Protein AF-A0A258SNL7-F1 (afdb_monomer_lite)

Secondary structure (DSSP, 8-state):
--HHHHHHHHHHHHHHTT-STTPPPPP--HHHHHHHHIIIIIS---TT--PPPPB--HHHHHHHHGGGHHHHHHHHHHHHHHHHHHTTSS--EEEE-TT-BEEEEE--GGGHHHHHHTT-STTBB--HHHH-S-HHHHHHHHTS-----GGGS--

Foldseek 3Di:
DPLVVLVVLLLQLCQLLVNNPPDHHDDDDVLLSVLSVCQCPVLVHRSSDDDAWDFDDPVVLCVVCVVCVVVVVVVVVVQVVVCVVCPPVQDKDFDADLQQATNDIGGDPVCVVVCVRNQVDHRTGDACSRQNDDQRNSCSVVVHGDDQDDSSGSD

Structure (mmCIF, N/CA/C/O backbone):
data_AF-A0A258SNL7-F1
#
_entry.id   AF-A0A258SNL7-F1
#
loop_
_atom_site.group_PDB
_atom_site.id
_atom_site.type_symbol
_atom_site.label_atom_id
_atom_site.label_alt_id
_atom_site.label_comp_id
_atom_site.label_asym_id
_atom_site.label_entity_id
_atom_site.label_seq_id
_atom_site.pdbx_PDB_ins_code
_atom_site.Cartn_x
_atom_site.Cartn_y
_atom_site.Cartn_z
_atom_site.occupancy
_atom_site.B_iso_or_equiv
_atom_site.auth_seq_id
_atom_site.auth_comp_id
_atom_site.auth_asym_id
_atom_site.auth_atom_id
_atom_site.pdbx_PDB_model_num
ATOM 1 N N . MET A 1 1 ? 16.286 3.736 0.410 1.00 63.47 1 MET A N 1
ATOM 2 C CA . MET A 1 1 ? 17.070 2.976 -0.583 1.00 63.47 1 MET A CA 1
ATOM 3 C C . MET A 1 1 ? 18.221 3.848 -1.052 1.00 63.47 1 MET A C 1
ATOM 5 O O . MET A 1 1 ? 18.057 5.065 -1.109 1.00 63.47 1 MET A O 1
ATOM 9 N N . GLU A 1 2 ? 19.385 3.272 -1.335 1.00 81.94 2 GLU A N 1
ATOM 10 C CA . GLU A 1 2 ? 20.485 4.029 -1.935 1.00 81.94 2 GLU A CA 1
ATOM 11 C C . GLU A 1 2 ? 20.140 4.389 -3.389 1.00 81.94 2 GLU A C 1
ATOM 13 O O . GLU A 1 2 ? 19.440 3.651 -4.082 1.00 81.94 2 GLU A O 1
ATOM 18 N N . ARG A 1 3 ? 20.639 5.523 -3.896 1.00 85.38 3 ARG A N 1
ATOM 19 C CA . ARG A 1 3 ? 20.302 5.999 -5.253 1.00 85.38 3 ARG A CA 1
ATOM 20 C C . ARG A 1 3 ? 20.597 4.960 -6.343 1.00 85.38 3 ARG A C 1
ATOM 22 O O . ARG A 1 3 ? 19.882 4.898 -7.337 1.00 85.38 3 ARG A O 1
ATOM 29 N N . GLN A 1 4 ? 21.643 4.158 -6.165 1.00 88.69 4 GLN A N 1
ATOM 30 C CA . GLN A 1 4 ? 22.011 3.108 -7.113 1.00 88.69 4 GLN A CA 1
ATOM 31 C C . GLN A 1 4 ? 20.968 1.982 -7.166 1.00 88.69 4 GLN A C 1
ATOM 33 O O . GLN A 1 4 ? 20.657 1.503 -8.255 1.00 88.69 4 GLN A O 1
ATOM 38 N N . GLU A 1 5 ? 20.400 1.608 -6.018 1.00 88.88 5 GLU A N 1
ATOM 39 C CA . GLU A 1 5 ? 19.357 0.582 -5.909 1.00 88.88 5 GLU A CA 1
ATOM 40 C C . GLU A 1 5 ? 18.071 1.040 -6.605 1.00 88.88 5 GLU A C 1
ATOM 42 O O . GLU A 1 5 ? 17.482 0.278 -7.364 1.00 88.88 5 GLU A O 1
ATOM 47 N N . ILE A 1 6 ? 17.690 2.316 -6.444 1.00 90.31 6 ILE A N 1
ATOM 48 C CA . ILE A 1 6 ? 16.536 2.918 -7.143 1.00 90.31 6 ILE A CA 1
ATOM 49 C C . ILE A 1 6 ? 16.719 2.828 -8.662 1.00 90.31 6 ILE A C 1
ATOM 51 O O . ILE A 1 6 ? 15.812 2.432 -9.388 1.00 90.31 6 ILE A O 1
ATOM 55 N N . LEU A 1 7 ? 17.912 3.159 -9.162 1.00 93.19 7 LEU A N 1
ATOM 56 C CA . LEU A 1 7 ? 18.204 3.108 -10.597 1.00 93.19 7 LEU A CA 1
ATOM 57 C C . LEU A 1 7 ? 18.267 1.677 -11.145 1.00 93.19 7 LEU A C 1
ATOM 59 O O . LEU A 1 7 ? 18.020 1.449 -12.330 1.00 93.19 7 LEU A O 1
ATOM 63 N N . GLU A 1 8 ? 18.649 0.702 -10.326 1.00 93.00 8 GLU A N 1
ATOM 64 C CA . GLU A 1 8 ? 18.595 -0.709 -10.699 1.00 93.00 8 GLU A CA 1
ATOM 65 C C . GLU A 1 8 ? 17.163 -1.230 -10.740 1.00 93.00 8 GLU A C 1
ATOM 67 O O . GLU A 1 8 ? 16.767 -1.827 -11.741 1.00 93.00 8 GLU A O 1
ATOM 72 N N . HIS A 1 9 ? 16.372 -0.910 -9.722 1.00 94.25 9 HIS A N 1
ATOM 73 C CA . HIS A 1 9 ? 14.949 -1.218 -9.672 1.00 94.25 9 HIS A CA 1
ATOM 74 C C . HIS A 1 9 ? 14.194 -0.622 -10.866 1.00 94.25 9 HIS A C 1
ATOM 76 O O . HIS A 1 9 ? 13.531 -1.337 -11.614 1.00 94.25 9 HIS A O 1
ATOM 82 N N . ALA A 1 10 ? 14.405 0.664 -11.154 1.00 94.69 10 ALA A N 1
ATOM 83 C CA . ALA A 1 10 ? 13.806 1.332 -12.305 1.00 94.69 10 ALA A CA 1
ATOM 84 C C . ALA A 1 10 ? 14.161 0.659 -13.641 1.00 94.69 10 ALA A C 1
ATOM 86 O O . ALA A 1 10 ? 13.329 0.591 -14.546 1.00 94.69 10 ALA A O 1
ATOM 87 N N . ARG A 1 11 ? 15.381 0.120 -13.787 1.00 93.69 11 ARG A N 1
ATOM 88 C CA . ARG A 1 11 ? 15.760 -0.662 -14.976 1.00 93.69 11 ARG A CA 1
ATOM 89 C C . ARG A 1 11 ? 14.951 -1.955 -15.086 1.00 93.69 11 ARG A C 1
ATOM 91 O O . ARG A 1 11 ? 14.496 -2.267 -16.184 1.00 93.69 11 ARG A O 1
ATOM 98 N N . GLN A 1 12 ? 14.742 -2.666 -13.977 1.00 93.44 12 GLN A N 1
ATOM 99 C CA . GLN A 1 12 ? 13.931 -3.889 -13.943 1.00 93.44 12 GLN A CA 1
ATOM 100 C C . GLN A 1 12 ? 12.468 -3.599 -14.289 1.00 93.44 12 GLN A C 1
ATOM 102 O O . GLN A 1 12 ? 11.907 -4.254 -15.168 1.00 93.44 12 GLN A O 1
ATOM 107 N N . VAL A 1 13 ? 11.882 -2.571 -13.667 1.00 95.38 13 VAL A N 1
ATOM 108 C CA . VAL A 1 13 ? 10.520 -2.112 -13.966 1.00 95.38 13 VAL A CA 1
ATOM 109 C C . VAL A 1 13 ? 10.384 -1.799 -15.453 1.00 95.38 13 VAL A C 1
ATOM 111 O O . VAL A 1 13 ? 9.528 -2.374 -16.124 1.00 95.38 13 VAL A O 1
ATOM 114 N N . ASN A 1 14 ? 11.277 -0.964 -15.994 1.00 95.31 14 ASN A N 1
ATOM 115 C CA . ASN A 1 14 ? 11.256 -0.574 -17.402 1.00 95.31 14 ASN A CA 1
ATOM 116 C C . ASN A 1 14 ? 11.383 -1.774 -18.349 1.00 95.31 14 ASN A C 1
ATOM 118 O O . ASN A 1 14 ? 10.698 -1.805 -19.371 1.00 95.31 14 ASN A O 1
ATOM 122 N N . ALA A 1 15 ? 12.206 -2.776 -18.026 1.00 93.75 15 ALA A N 1
ATOM 123 C CA . ALA A 1 15 ? 12.296 -4.000 -18.822 1.00 93.75 15 ALA A CA 1
ATOM 124 C C . ALA A 1 15 ? 10.950 -4.748 -18.867 1.00 93.75 15 ALA A C 1
ATOM 126 O O . ALA A 1 15 ? 10.485 -5.109 -19.947 1.00 93.75 15 ALA A O 1
ATOM 127 N N . VAL A 1 16 ? 10.279 -4.906 -17.722 1.00 93.94 16 VAL A N 1
ATOM 128 C CA . VAL A 1 16 ? 8.977 -5.592 -17.622 1.00 93.94 16 VAL A CA 1
ATOM 129 C C . VAL A 1 16 ? 7.856 -4.843 -18.344 1.00 93.94 16 VAL A C 1
ATOM 131 O O . VAL A 1 16 ? 7.017 -5.473 -18.986 1.00 93.94 16 VAL A O 1
ATOM 134 N N . VAL A 1 17 ? 7.830 -3.510 -18.272 1.00 95.00 17 VAL A N 1
ATOM 135 C CA . VAL A 1 17 ? 6.773 -2.702 -18.911 1.00 95.00 17 VAL A CA 1
ATOM 136 C C . VAL A 1 17 ? 7.073 -2.342 -20.372 1.00 95.00 17 VAL A C 1
ATOM 138 O O . VAL A 1 17 ? 6.323 -1.585 -20.984 1.00 95.00 17 VAL A O 1
ATOM 141 N N . GLY A 1 18 ? 8.161 -2.866 -20.948 1.00 90.19 18 GLY A N 1
ATOM 142 C CA . GLY A 1 18 ? 8.528 -2.639 -22.350 1.00 90.19 18 GLY A CA 1
ATOM 143 C C . GLY A 1 18 ? 9.138 -1.262 -22.646 1.00 90.19 18 GLY A C 1
ATOM 144 O O . GLY A 1 18 ? 9.212 -0.863 -23.806 1.00 90.19 18 GLY A O 1
ATOM 145 N N . LEU A 1 19 ? 9.599 -0.543 -21.620 1.00 87.38 19 LEU A N 1
ATOM 146 C CA . LEU A 1 19 ? 10.310 0.740 -21.728 1.00 87.38 19 LEU A CA 1
ATOM 147 C C . LEU A 1 19 ? 11.844 0.586 -21.643 1.00 87.38 19 LEU A C 1
ATOM 149 O O . LEU A 1 19 ? 12.583 1.540 -21.869 1.00 87.38 19 LEU A O 1
ATOM 153 N N . GLY A 1 20 ? 12.343 -0.617 -21.337 1.00 74.69 20 GLY A N 1
ATOM 154 C CA . GLY A 1 20 ? 13.759 -0.925 -21.087 1.00 74.69 20 GLY A CA 1
ATOM 155 C C . GLY A 1 20 ? 14.616 -1.230 -22.323 1.00 74.69 20 GLY A C 1
ATOM 156 O O . GLY A 1 20 ? 15.760 -1.666 -22.180 1.00 74.69 20 GLY A O 1
ATOM 157 N N . GLY A 1 21 ? 14.098 -1.032 -23.539 1.00 78.50 21 GLY A N 1
ATOM 158 C CA . GLY A 1 21 ? 14.830 -1.316 -24.777 1.00 78.50 21 GLY A CA 1
ATOM 159 C C . GLY A 1 21 ? 15.127 -2.811 -24.964 1.00 78.50 21 GLY A C 1
ATOM 160 O O . GLY A 1 21 ? 14.207 -3.612 -25.061 1.00 78.50 21 GLY A O 1
ATOM 161 N N . ALA A 1 22 ? 16.411 -3.181 -25.051 1.00 74.56 22 ALA A N 1
ATOM 162 C CA . ALA A 1 22 ? 16.870 -4.549 -25.346 1.00 74.56 22 ALA A CA 1
ATOM 163 C C . ALA A 1 22 ? 17.117 -5.428 -24.101 1.00 74.56 22 ALA A C 1
ATOM 165 O O . ALA A 1 22 ? 17.732 -6.487 -24.212 1.00 74.56 22 ALA A O 1
ATOM 166 N N . MET A 1 23 ? 16.712 -4.978 -22.912 1.00 81.31 23 MET A N 1
ATOM 167 C CA . MET A 1 23 ? 16.894 -5.738 -21.675 1.00 81.31 23 MET A CA 1
ATOM 168 C C . MET A 1 23 ? 15.839 -6.841 -21.559 1.00 81.31 23 MET A C 1
ATOM 170 O O . MET A 1 23 ? 14.655 -6.583 -21.771 1.00 81.31 23 MET A O 1
ATOM 174 N N . GLU A 1 24 ? 16.257 -8.055 -21.196 1.00 81.88 24 GLU A N 1
ATOM 175 C CA . GLU A 1 24 ? 15.310 -9.133 -20.906 1.00 81.88 24 GLU A CA 1
ATOM 176 C C . GLU A 1 24 ? 14.528 -8.824 -19.615 1.00 81.88 24 GLU A C 1
ATOM 178 O O . GLU A 1 24 ? 15.141 -8.463 -18.604 1.00 81.88 24 GLU A O 1
ATOM 183 N N . PRO A 1 25 ? 13.187 -8.944 -19.624 1.00 82.44 25 PRO A N 1
ATOM 184 C CA . PRO A 1 25 ? 12.374 -8.767 -18.429 1.00 82.44 25 PRO A CA 1
ATOM 185 C C . PRO A 1 25 ? 12.727 -9.788 -17.350 1.00 82.44 25 PRO A C 1
ATOM 187 O O . PRO A 1 25 ? 12.870 -10.978 -17.631 1.00 82.44 25 PRO A O 1
ATOM 190 N N . VAL A 1 26 ? 12.784 -9.335 -16.100 1.00 85.94 26 VAL A N 1
ATOM 191 C CA . VAL A 1 26 ? 12.817 -10.244 -14.950 1.00 85.94 26 VAL A CA 1
ATOM 192 C C . VAL A 1 26 ? 11.445 -10.902 -14.803 1.00 85.94 26 VAL A C 1
ATOM 194 O O . VAL A 1 26 ? 10.412 -10.266 -15.025 1.00 85.94 26 VAL A O 1
ATOM 197 N N . GLU A 1 27 ? 11.423 -12.179 -14.421 1.00 89.56 27 GLU A N 1
ATOM 198 C CA . GLU A 1 27 ? 10.175 -12.858 -14.090 1.00 89.56 27 GLU A CA 1
ATOM 199 C C . GLU A 1 27 ? 9.585 -12.260 -12.808 1.00 89.56 27 GLU A C 1
ATOM 201 O O . GLU A 1 27 ? 10.204 -12.271 -11.745 1.00 89.56 27 GLU A O 1
ATOM 206 N N . VAL A 1 28 ? 8.373 -11.727 -12.924 1.00 92.31 28 VAL A N 1
ATOM 207 C CA . VAL A 1 28 ? 7.616 -11.142 -11.818 1.00 92.31 28 VAL A CA 1
ATOM 208 C C . VAL A 1 28 ? 6.251 -11.805 -11.728 1.00 92.31 28 VAL A C 1
ATOM 210 O O . VAL A 1 28 ? 5.692 -12.275 -12.724 1.00 92.31 28 VAL A O 1
ATOM 213 N N . VAL A 1 29 ? 5.676 -11.815 -10.525 1.00 94.44 29 VAL A N 1
ATOM 214 C CA . VAL A 1 29 ? 4.326 -12.338 -10.312 1.00 94.44 29 VAL A CA 1
ATOM 215 C C . VAL A 1 29 ? 3.355 -11.622 -11.266 1.00 94.44 29 VAL A C 1
ATOM 217 O O . VAL A 1 29 ? 3.380 -10.391 -11.347 1.00 94.44 29 VAL A O 1
ATOM 220 N N . PRO A 1 30 ? 2.438 -12.330 -11.958 1.00 95.62 30 PRO A N 1
ATOM 221 C CA . PRO A 1 30 ? 1.586 -11.711 -12.977 1.00 95.62 30 PRO A CA 1
ATOM 222 C C . PRO A 1 30 ? 0.759 -10.512 -12.490 1.00 95.62 30 PRO A C 1
ATOM 224 O O . PRO A 1 30 ? 0.426 -9.629 -13.276 1.00 95.62 30 PRO A O 1
ATOM 227 N N . ALA A 1 31 ? 0.406 -10.481 -11.201 1.00 96.62 31 ALA A N 1
ATOM 228 C CA . ALA A 1 31 ? -0.280 -9.346 -10.581 1.00 96.62 31 ALA A CA 1
ATOM 229 C C . ALA A 1 31 ? 0.591 -8.081 -10.561 1.00 96.62 31 ALA A C 1
ATOM 231 O O . ALA A 1 31 ? 0.116 -6.997 -10.889 1.00 96.62 31 ALA A O 1
ATOM 232 N N . ILE A 1 32 ? 1.868 -8.252 -10.211 1.00 97.94 32 ILE A N 1
ATOM 233 C CA . ILE A 1 32 ? 2.867 -7.188 -10.127 1.00 97.94 32 ILE A CA 1
ATOM 234 C C . ILE A 1 32 ? 3.178 -6.671 -11.529 1.00 97.94 32 ILE A C 1
ATOM 236 O O . ILE A 1 32 ? 3.084 -5.473 -11.757 1.00 97.94 32 ILE A O 1
ATOM 240 N N . ALA A 1 33 ? 3.383 -7.561 -12.508 1.00 97.06 33 ALA A N 1
ATOM 241 C CA . ALA A 1 33 ? 3.577 -7.165 -13.907 1.00 97.06 33 ALA A CA 1
ATOM 242 C C . ALA A 1 33 ? 2.431 -6.289 -14.441 1.00 97.06 33 ALA A C 1
ATOM 244 O O . ALA A 1 33 ? 2.664 -5.271 -15.095 1.00 97.06 33 ALA A O 1
ATOM 245 N N . ARG A 1 34 ? 1.175 -6.673 -14.163 1.00 97.62 34 ARG A N 1
ATOM 246 C CA . ARG A 1 34 ? 0.001 -5.882 -14.560 1.00 97.62 34 ARG A CA 1
ATOM 247 C C . ARG A 1 34 ? -0.046 -4.539 -13.847 1.00 97.62 34 ARG A C 1
ATOM 249 O O . ARG A 1 34 ? -0.321 -3.538 -14.494 1.00 97.62 34 ARG A O 1
ATOM 256 N N . SER A 1 35 ? 0.226 -4.526 -12.544 1.00 98.31 35 SER A N 1
ATOM 257 C CA . SER A 1 35 ? 0.289 -3.300 -11.750 1.00 98.31 35 SER A CA 1
ATOM 258 C C . SER A 1 35 ? 1.351 -2.340 -12.289 1.00 98.31 35 SER A C 1
ATOM 260 O O . SER A 1 35 ? 1.028 -1.197 -12.588 1.00 98.31 35 SER A O 1
ATOM 262 N N . TRP A 1 36 ? 2.567 -2.821 -12.562 1.00 98.06 36 TRP A N 1
ATOM 263 C CA . TRP A 1 36 ? 3.642 -2.013 -13.146 1.00 98.06 36 TRP A CA 1
ATOM 264 C C . TRP A 1 36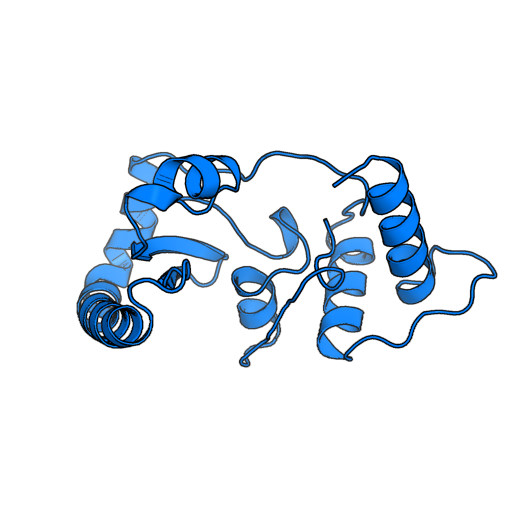 ? 3.262 -1.441 -14.509 1.00 98.06 36 TRP A C 1
ATOM 266 O O . TRP A 1 36 ? 3.527 -0.271 -14.777 1.00 98.06 36 TRP A O 1
ATOM 276 N N . ASN A 1 37 ? 2.590 -2.232 -15.351 1.00 97.75 37 ASN A N 1
ATOM 277 C CA . ASN A 1 37 ? 2.086 -1.739 -16.630 1.00 97.75 37 ASN A CA 1
ATOM 278 C C . ASN A 1 37 ? 1.066 -0.608 -16.447 1.00 97.75 37 ASN A C 1
ATOM 280 O O . ASN A 1 37 ? 1.178 0.402 -17.134 1.00 97.75 37 ASN A O 1
ATOM 284 N N . ARG A 1 38 ? 0.119 -0.725 -15.507 1.00 98.19 38 ARG A N 1
ATOM 285 C CA . ARG A 1 38 ? -0.829 0.363 -15.206 1.00 98.19 38 ARG A CA 1
ATOM 286 C C . ARG A 1 38 ? -0.111 1.599 -14.664 1.00 98.19 38 ARG A C 1
ATOM 288 O O . ARG A 1 38 ? -0.372 2.706 -15.126 1.00 98.19 38 ARG A O 1
ATOM 295 N N . CYS A 1 39 ? 0.834 1.421 -13.740 1.00 98.00 39 CYS A N 1
ATOM 296 C CA . CYS A 1 39 ? 1.645 2.511 -13.200 1.00 98.00 39 CYS A CA 1
ATOM 297 C C . CYS A 1 39 ? 2.366 3.291 -14.305 1.00 98.00 39 CYS A C 1
ATOM 299 O O . CYS A 1 39 ? 2.226 4.511 -14.367 1.00 98.00 39 CYS A O 1
ATOM 301 N N . ALA A 1 40 ? 3.075 2.600 -15.198 1.00 97.44 40 ALA A N 1
ATOM 302 C CA . ALA A 1 40 ? 3.843 3.240 -16.260 1.00 97.44 40 ALA A CA 1
ATOM 303 C C . ALA A 1 40 ? 2.959 3.817 -17.380 1.00 97.44 40 ALA A C 1
ATOM 305 O O . ALA A 1 40 ? 3.132 4.969 -17.771 1.00 97.44 40 ALA A O 1
ATOM 306 N N . HIS A 1 41 ? 2.008 3.035 -17.898 1.00 97.56 41 HIS A N 1
ATOM 307 C CA . HIS A 1 41 ? 1.280 3.379 -19.127 1.00 97.56 41 HIS A CA 1
ATOM 308 C C . HIS A 1 41 ? -0.034 4.120 -18.879 1.00 97.56 41 HIS A C 1
ATOM 310 O O . HIS A 1 41 ? -0.355 5.042 -19.627 1.00 97.56 41 HIS A O 1
ATOM 316 N N . ASP A 1 42 ? -0.778 3.763 -17.831 1.00 97.69 42 ASP A N 1
ATOM 317 C CA . ASP A 1 42 ? -2.098 4.354 -17.565 1.00 97.69 42 ASP A CA 1
ATOM 318 C C . ASP A 1 42 ? -2.006 5.569 -16.631 1.00 97.69 42 ASP A C 1
ATOM 320 O O . ASP A 1 42 ? -2.786 6.517 -16.755 1.00 97.69 42 ASP A O 1
ATOM 324 N N . PHE A 1 43 ? -1.071 5.541 -15.675 1.00 96.44 43 PHE A N 1
ATOM 325 C CA . PHE A 1 43 ? -0.890 6.601 -14.675 1.00 96.44 43 PHE A CA 1
ATOM 326 C C . PHE A 1 43 ? 0.315 7.506 -14.952 1.00 96.44 43 PHE A C 1
ATOM 328 O O . PHE A 1 43 ? 0.385 8.590 -14.375 1.00 96.44 43 PHE A O 1
ATOM 335 N N . GLY A 1 44 ? 1.226 7.106 -15.846 1.00 96.25 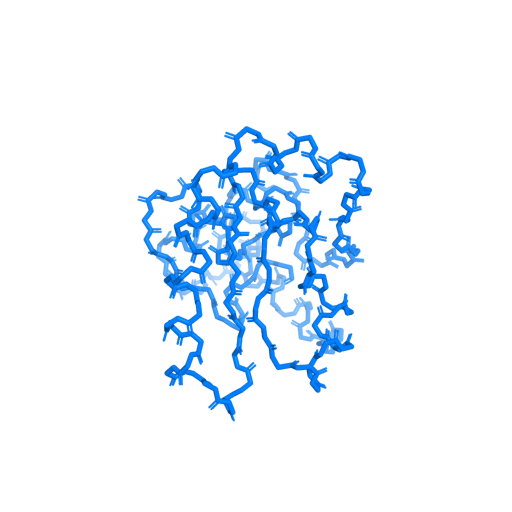44 GLY A N 1
ATOM 336 C CA . GLY A 1 44 ? 2.399 7.903 -16.212 1.00 96.25 44 GLY A CA 1
ATOM 337 C C . GLY A 1 44 ? 3.411 8.064 -15.076 1.00 96.25 44 GLY A C 1
ATOM 338 O O . GLY A 1 44 ? 4.086 9.090 -15.004 1.00 96.25 44 GLY A O 1
ATOM 339 N N . LEU A 1 45 ? 3.483 7.093 -14.162 1.00 96.69 45 LEU A N 1
ATOM 340 C CA . LEU A 1 45 ? 4.432 7.105 -13.055 1.00 96.69 45 LEU A CA 1
ATOM 341 C C . LEU A 1 45 ? 5.842 6.762 -13.537 1.00 96.69 45 LEU A C 1
ATOM 343 O O . LEU A 1 45 ? 6.039 5.828 -14.314 1.00 96.69 45 LEU A O 1
ATOM 347 N N . ASP A 1 46 ? 6.822 7.490 -13.009 1.00 95.56 46 ASP A N 1
ATOM 348 C CA . ASP A 1 46 ? 8.242 7.199 -13.185 1.00 95.56 46 ASP A CA 1
ATOM 349 C C . ASP A 1 46 ? 8.742 6.369 -11.984 1.00 95.56 46 ASP A C 1
ATOM 351 O O . ASP A 1 46 ? 8.572 6.819 -10.850 1.00 95.56 46 ASP A O 1
ATOM 355 N N . PRO A 1 47 ? 9.351 5.182 -12.180 1.00 94.56 47 PRO A N 1
ATOM 356 C CA . PRO A 1 47 ? 9.874 4.359 -11.085 1.00 94.56 47 PRO A CA 1
ATOM 357 C C . PRO A 1 47 ? 11.042 4.994 -10.310 1.00 94.56 47 PRO A C 1
ATOM 359 O O . PRO A 1 47 ? 11.453 4.447 -9.292 1.00 94.56 47 PRO A O 1
ATOM 362 N N . VAL A 1 48 ? 11.605 6.126 -10.760 1.00 95.00 48 VAL A N 1
ATOM 363 C CA . VAL A 1 48 ? 12.572 6.907 -9.959 1.00 95.00 48 VAL A CA 1
ATOM 364 C C . VAL A 1 48 ? 11.937 8.069 -9.188 1.00 95.00 48 VAL A C 1
ATOM 366 O O . VAL A 1 48 ? 12.656 8.861 -8.573 1.00 95.00 48 VAL A O 1
ATOM 369 N N . ARG A 1 49 ? 10.609 8.221 -9.249 1.00 91.25 49 ARG A N 1
ATOM 370 C CA . ARG A 1 49 ? 9.880 9.313 -8.597 1.00 91.25 49 ARG A CA 1
ATOM 371 C C . ARG A 1 49 ? 9.887 9.145 -7.077 1.00 91.25 49 ARG A C 1
ATOM 373 O O . ARG A 1 49 ? 9.421 8.137 -6.563 1.00 91.25 49 ARG A O 1
ATOM 380 N N . ASP A 1 50 ? 10.294 10.199 -6.377 1.00 84.81 50 ASP A N 1
ATOM 381 C CA . ASP A 1 50 ? 10.319 10.279 -4.911 1.00 84.81 50 ASP A CA 1
ATOM 382 C C . ASP A 1 50 ? 9.427 11.438 -4.440 1.00 84.81 50 ASP A C 1
ATOM 384 O O . ASP A 1 50 ? 9.888 12.529 -4.102 1.00 84.81 50 ASP A O 1
ATOM 388 N N . GLU A 1 51 ? 8.113 11.234 -4.538 1.00 85.50 51 GLU A N 1
ATOM 389 C CA . GLU A 1 51 ? 7.114 12.186 -4.048 1.00 85.50 51 GLU A CA 1
ATOM 390 C C . GLU A 1 51 ? 6.511 11.679 -2.733 1.00 85.50 51 GLU A C 1
ATOM 392 O O . GLU A 1 51 ? 6.202 10.487 -2.619 1.00 85.50 51 GLU A O 1
ATOM 397 N N . PRO A 1 52 ? 6.306 12.567 -1.743 1.00 86.88 52 PRO A N 1
ATOM 398 C CA . PRO A 1 52 ? 5.716 12.176 -0.474 1.00 86.88 52 PRO A CA 1
ATOM 399 C C . PRO A 1 52 ? 4.263 11.733 -0.658 1.00 86.88 52 PRO A C 1
ATOM 401 O O . PRO A 1 52 ? 3.533 12.247 -1.508 1.00 86.88 52 PRO A O 1
ATOM 404 N N . VAL A 1 53 ? 3.827 10.813 0.203 1.00 91.44 53 VAL A N 1
ATOM 405 C CA . VAL A 1 53 ? 2.435 10.356 0.253 1.00 91.44 53 VAL A CA 1
ATOM 406 C C . VAL A 1 53 ? 1.514 11.548 0.523 1.00 91.44 53 VAL A C 1
ATOM 408 O O . VAL A 1 53 ? 1.715 12.308 1.472 1.00 91.44 53 VAL A O 1
ATOM 411 N N . VAL A 1 54 ? 0.473 11.692 -0.295 1.00 93.88 54 VAL A N 1
ATOM 412 C CA . VAL A 1 54 ? -0.578 12.688 -0.065 1.00 93.88 54 VAL A CA 1
ATOM 413 C C . VAL A 1 54 ? -1.394 12.276 1.157 1.00 93.88 54 VAL A C 1
ATOM 415 O O . VAL A 1 54 ? -1.922 11.166 1.202 1.00 93.88 54 VAL A O 1
ATOM 418 N N . VAL A 1 55 ? -1.532 13.178 2.129 1.00 95.31 55 VAL A N 1
ATOM 419 C CA . VAL A 1 55 ? -2.362 12.975 3.323 1.00 95.31 55 VAL A CA 1
ATOM 420 C C . VAL A 1 55 ? -3.502 13.984 3.302 1.00 95.31 55 VAL A C 1
ATOM 422 O O . VAL A 1 55 ? -3.262 15.189 3.229 1.00 95.31 55 VAL A O 1
ATOM 425 N N . LEU A 1 56 ? -4.735 13.480 3.335 1.00 96.62 56 LEU A N 1
ATOM 426 C CA . LEU A 1 56 ? -5.943 14.299 3.376 1.00 96.62 56 LEU A CA 1
ATOM 427 C C . LEU A 1 56 ? -6.028 15.115 4.664 1.00 96.62 56 LEU A C 1
ATOM 429 O O . LEU A 1 56 ? -5.565 14.687 5.726 1.00 96.62 56 LEU A O 1
ATOM 433 N N . ASP A 1 57 ? -6.686 16.270 4.584 1.00 96.75 57 ASP A N 1
ATOM 434 C CA . ASP A 1 57 ? -6.975 17.042 5.782 1.00 96.75 57 ASP A CA 1
ATOM 435 C C . ASP A 1 57 ? -8.052 16.364 6.655 1.00 96.75 57 ASP A C 1
ATOM 437 O O . ASP A 1 57 ? -8.792 15.464 6.240 1.00 96.75 57 ASP A O 1
ATOM 441 N N . SER A 1 58 ? -8.167 16.807 7.910 1.00 96.00 58 SER A N 1
ATOM 442 C CA . SER A 1 58 ? -9.095 16.209 8.875 1.00 96.00 58 SER A CA 1
ATOM 443 C C . SER A 1 58 ? -10.569 16.312 8.471 1.00 96.00 58 SER A C 1
ATOM 445 O O . SER A 1 58 ? -11.392 15.554 8.987 1.00 96.00 58 SER A O 1
ATOM 447 N N . ARG A 1 59 ? -10.945 17.277 7.624 1.00 98.06 59 ARG A N 1
ATOM 448 C CA . ARG A 1 59 ? -12.319 17.425 7.134 1.00 98.06 59 ARG A CA 1
ATOM 449 C C . ARG A 1 59 ? -12.572 16.420 6.017 1.00 98.06 59 ARG A C 1
ATOM 451 O O . ARG A 1 59 ? -13.550 15.684 6.106 1.00 98.06 59 ARG A O 1
ATOM 458 N N . GLU A 1 60 ? -11.685 16.347 5.033 1.00 97.88 60 GLU A N 1
ATOM 459 C CA . GLU A 1 60 ? -11.764 15.391 3.923 1.00 97.88 60 GLU A CA 1
ATOM 460 C C . GLU A 1 60 ? -11.775 13.942 4.429 1.00 97.88 60 GLU A C 1
ATOM 462 O O . GLU A 1 60 ? -12.586 13.125 3.986 1.00 97.88 60 GLU A O 1
ATOM 467 N N . LEU A 1 61 ? -10.935 13.627 5.423 1.00 97.88 61 LEU A N 1
ATOM 468 C CA . LEU A 1 61 ? -10.932 12.312 6.062 1.00 97.88 61 LEU A CA 1
ATOM 469 C C . LEU A 1 61 ? -12.285 12.001 6.722 1.00 97.88 61 LEU A C 1
ATOM 471 O O . LEU A 1 61 ? -12.837 10.921 6.515 1.00 97.88 61 LEU A O 1
ATOM 475 N N . LYS A 1 62 ? -12.865 12.949 7.469 1.00 97.69 62 LYS A N 1
ATOM 476 C CA . LYS A 1 62 ? -14.184 12.768 8.103 1.00 97.69 62 LYS A CA 1
ATOM 477 C C . LYS A 1 62 ? -15.304 12.581 7.086 1.00 97.69 62 LYS A C 1
ATOM 479 O O . LYS A 1 62 ? -16.201 11.772 7.317 1.00 97.69 62 LYS A O 1
ATOM 484 N N . GLU A 1 63 ? -15.256 13.302 5.970 1.00 97.81 63 GLU A N 1
ATOM 485 C CA . GLU A 1 63 ? -16.224 13.165 4.877 1.00 97.81 63 GLU A CA 1
ATOM 486 C C . GLU A 1 63 ? -16.181 11.764 4.253 1.00 97.81 63 GLU A C 1
ATOM 488 O O . GLU A 1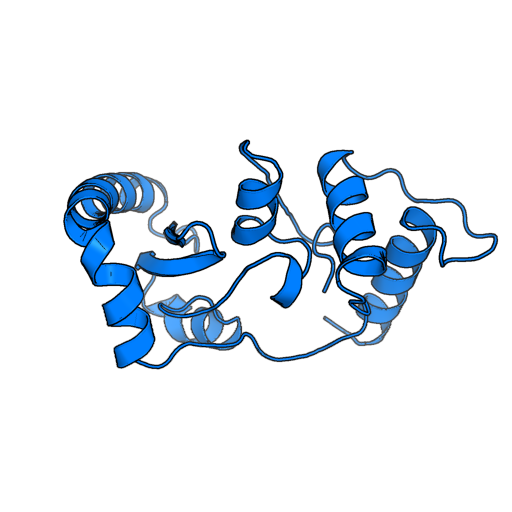 63 ? -17.230 11.209 3.925 1.00 97.81 63 GLU A O 1
ATOM 493 N N . ARG A 1 64 ? -14.995 11.149 4.159 1.00 97.31 64 ARG A N 1
ATOM 494 C CA . ARG A 1 64 ? -14.840 9.757 3.702 1.00 97.31 64 ARG A CA 1
ATOM 495 C C . ARG A 1 64 ? -15.226 8.729 4.762 1.00 97.31 64 ARG A C 1
ATOM 497 O O . ARG A 1 64 ? -15.835 7.710 4.441 1.00 97.31 64 ARG A O 1
ATOM 504 N N . GLN A 1 65 ? -14.910 9.001 6.023 1.00 97.75 65 GLN A N 1
ATOM 505 C CA . GLN A 1 65 ? -15.217 8.125 7.152 1.00 97.75 65 GLN A CA 1
ATOM 506 C C . GLN A 1 65 ? -16.720 8.048 7.459 1.00 97.75 65 GLN A C 1
ATOM 508 O O . GLN A 1 65 ? -17.213 6.971 7.785 1.00 97.75 65 GLN A O 1
ATOM 513 N N . GLY A 1 66 ? -17.448 9.165 7.370 1.00 97.81 66 GLY A N 1
ATOM 514 C CA . GLY A 1 66 ? -18.850 9.267 7.792 1.00 97.81 66 GLY A CA 1
ATOM 515 C C . GLY A 1 66 ? -19.782 8.233 7.142 1.00 97.81 66 GLY A C 1
ATOM 516 O O . GLY A 1 66 ? -20.450 7.495 7.865 1.00 97.81 66 GLY A O 1
ATOM 517 N N . PRO A 1 67 ? -19.808 8.110 5.802 1.00 97.56 67 PRO A N 1
ATOM 518 C CA . PRO A 1 67 ? -20.629 7.112 5.112 1.00 97.56 67 PRO A CA 1
ATOM 519 C C . PRO A 1 67 ? -20.261 5.654 5.427 1.00 97.56 67 PRO A C 1
ATOM 521 O O . PRO A 1 67 ? -21.064 4.758 5.177 1.00 97.56 67 PRO A O 1
ATOM 524 N N . LEU A 1 68 ? -19.053 5.410 5.941 1.00 97.50 68 LEU A N 1
ATOM 525 C CA . LEU A 1 68 ? -18.513 4.080 6.220 1.00 97.50 68 LEU A CA 1
ATOM 526 C C . LEU A 1 68 ? -18.504 3.743 7.713 1.00 97.50 68 LEU A C 1
ATOM 528 O O . LEU A 1 68 ? -18.015 2.678 8.074 1.00 97.50 68 LEU A O 1
ATOM 532 N N . GLU A 1 69 ? -19.044 4.601 8.582 1.00 96.75 69 GLU A N 1
ATOM 533 C CA . GLU A 1 69 ? -18.987 4.407 10.035 1.00 96.75 69 GLU A CA 1
ATOM 534 C C . GLU A 1 69 ? -19.468 3.011 10.479 1.00 96.75 69 GLU A C 1
ATOM 536 O O . GLU A 1 69 ? -18.698 2.345 11.175 1.00 96.75 69 GLU A O 1
ATOM 541 N N . PRO A 1 70 ? -20.612 2.475 9.996 1.00 96.88 70 PRO A N 1
ATOM 542 C CA . PRO A 1 70 ? -21.064 1.154 10.434 1.00 96.88 70 PRO A CA 1
ATOM 543 C C . PRO A 1 70 ? -20.095 0.030 10.049 1.00 96.88 70 PRO A C 1
ATOM 545 O O . PRO A 1 70 ? -19.922 -0.934 10.792 1.00 96.88 70 PRO A O 1
ATOM 548 N N . LEU A 1 71 ? -19.442 0.153 8.887 1.00 97.00 71 LEU A N 1
ATOM 549 C CA . LEU A 1 71 ? -18.410 -0.784 8.442 1.00 97.00 71 LEU A CA 1
ATOM 550 C C . LEU A 1 71 ? -17.157 -0.651 9.309 1.00 97.00 71 LEU A C 1
ATOM 552 O O . LEU A 1 71 ? -16.605 -1.662 9.735 1.00 97.00 71 LEU A O 1
ATOM 556 N N . ARG A 1 72 ? -16.721 0.584 9.577 1.00 97.06 72 ARG A N 1
ATOM 557 C CA . ARG A 1 72 ? -15.545 0.872 10.404 1.00 97.06 72 ARG A CA 1
ATOM 558 C C . ARG A 1 72 ? -15.714 0.321 11.815 1.00 97.06 72 ARG A C 1
ATOM 560 O O . ARG A 1 72 ? -14.796 -0.319 12.310 1.00 97.06 72 ARG A O 1
ATOM 567 N N . ALA A 1 73 ? -16.889 0.479 12.422 1.00 96.31 73 ALA A N 1
ATOM 568 C CA . ALA A 1 73 ? -17.178 -0.053 13.753 1.00 96.31 73 ALA A CA 1
ATOM 569 C C . ALA A 1 73 ? -17.001 -1.582 13.825 1.00 96.31 73 ALA A C 1
ATOM 571 O O . ALA A 1 73 ? -16.437 -2.101 14.787 1.00 96.31 73 ALA A O 1
ATOM 572 N N . ILE A 1 74 ? -17.431 -2.310 12.788 1.00 97.19 74 ILE A N 1
ATOM 573 C CA . ILE A 1 74 ? -17.219 -3.762 12.680 1.00 97.19 74 ILE A CA 1
ATOM 574 C C . ILE A 1 74 ? -15.734 -4.066 12.443 1.00 97.19 74 ILE A C 1
ATOM 576 O O . ILE A 1 74 ? -15.143 -4.886 13.144 1.00 97.19 74 ILE A O 1
ATOM 580 N N . ALA A 1 75 ? -15.121 -3.380 11.476 1.00 96.94 75 ALA A N 1
ATOM 581 C CA . ALA A 1 75 ? -13.733 -3.595 11.089 1.00 96.94 75 ALA A CA 1
ATOM 582 C C . ALA A 1 75 ? -12.761 -3.356 12.250 1.00 96.94 75 ALA A C 1
ATOM 584 O O . ALA A 1 75 ? -11.818 -4.120 12.404 1.00 96.94 75 ALA A O 1
ATOM 585 N N . GLN A 1 76 ? -13.011 -2.369 13.112 1.00 95.44 76 GLN A N 1
ATOM 586 C CA . GLN A 1 76 ? -12.179 -2.090 14.284 1.00 95.44 76 GLN A CA 1
ATOM 587 C C . GLN A 1 76 ? -12.063 -3.298 15.229 1.00 95.44 76 GLN A C 1
ATOM 589 O O . GLN A 1 76 ? -10.980 -3.550 15.760 1.00 95.44 76 GLN A O 1
ATOM 594 N N . GLY A 1 77 ? -13.132 -4.084 15.404 1.00 95.50 77 GLY A N 1
ATOM 595 C CA . GLY A 1 77 ? -13.091 -5.317 16.200 1.00 95.50 77 GLY A CA 1
ATOM 596 C C . GLY A 1 77 ? -12.209 -6.403 15.572 1.00 95.50 77 GLY A C 1
ATOM 597 O O . GLY A 1 77 ? -11.381 -7.018 16.252 1.00 95.50 77 GLY A O 1
ATOM 598 N N . GLU A 1 78 ? -12.331 -6.594 14.259 1.00 96.19 78 GLU A N 1
ATOM 599 C CA . GLU A 1 78 ? -11.531 -7.566 13.501 1.00 96.19 78 GLU A CA 1
ATOM 600 C C . GLU A 1 78 ? -10.059 -7.146 13.411 1.00 96.19 78 GLU A C 1
ATOM 602 O O . GLU A 1 78 ? -9.156 -7.955 13.627 1.00 96.19 78 GLU A O 1
ATOM 607 N N . MET A 1 79 ? -9.802 -5.859 13.174 1.00 96.12 79 MET A N 1
ATOM 608 C CA . MET A 1 79 ? -8.461 -5.277 13.173 1.00 96.12 79 MET A CA 1
ATOM 609 C C . MET A 1 79 ? -7.780 -5.467 14.527 1.00 96.12 79 MET A C 1
ATOM 611 O O . MET A 1 79 ? -6.623 -5.881 14.566 1.00 96.12 79 MET A O 1
ATOM 615 N N . ALA A 1 80 ? -8.487 -5.219 15.636 1.00 94.31 80 ALA A N 1
ATOM 616 C CA . ALA A 1 80 ? -7.957 -5.444 16.979 1.00 94.31 80 ALA A CA 1
ATOM 617 C C . ALA A 1 80 ? -7.613 -6.920 17.218 1.00 94.31 80 ALA A C 1
ATOM 619 O O . ALA A 1 80 ? -6.532 -7.225 17.722 1.00 94.31 80 ALA A O 1
ATOM 620 N N . THR A 1 81 ? -8.496 -7.831 16.807 1.00 95.50 81 THR A N 1
ATOM 621 C CA . THR A 1 81 ? -8.279 -9.281 16.922 1.00 95.50 81 THR A CA 1
ATOM 622 C C . THR A 1 81 ? -7.066 -9.739 16.110 1.00 95.50 81 THR A C 1
ATOM 624 O O . THR A 1 81 ? -6.246 -10.512 16.608 1.00 95.50 81 THR A O 1
ATOM 627 N N . LEU A 1 82 ? -6.908 -9.243 14.879 1.00 94.88 82 LEU A N 1
ATOM 628 C CA . LEU A 1 82 ? -5.744 -9.538 14.044 1.00 94.88 82 LEU A CA 1
ATOM 629 C C . LEU A 1 82 ? -4.462 -8.959 14.651 1.00 94.88 82 LEU A C 1
ATOM 631 O O . LEU A 1 82 ? -3.455 -9.655 14.758 1.00 94.88 82 LEU A O 1
ATOM 635 N N . TYR A 1 83 ? -4.500 -7.707 15.104 1.00 92.69 83 TYR A N 1
ATOM 636 C CA . TYR A 1 83 ? -3.336 -7.063 15.702 1.00 92.69 83 TYR A CA 1
ATOM 637 C C . TYR A 1 83 ? -2.876 -7.769 16.981 1.00 92.69 83 TYR A C 1
ATOM 639 O O . TYR A 1 83 ? -1.677 -7.919 17.187 1.00 92.69 83 TYR A O 1
ATOM 647 N N . GLN A 1 84 ? -3.790 -8.287 17.809 1.00 92.62 84 GLN A N 1
ATOM 648 C CA . GLN A 1 84 ? -3.424 -9.084 18.988 1.00 92.62 84 GLN A CA 1
ATOM 649 C C . GLN A 1 84 ? -2.574 -10.315 18.645 1.00 92.62 84 GLN A C 1
ATOM 651 O O . GLN A 1 84 ? -1.720 -10.700 19.439 1.00 92.62 84 GLN A O 1
ATOM 656 N N . GLN A 1 85 ? -2.767 -10.912 17.466 1.00 92.62 85 GLN A N 1
ATOM 657 C CA . GLN A 1 85 ? -1.966 -12.048 16.995 1.00 92.62 85 GLN A CA 1
ATOM 658 C C . GLN A 1 85 ? -0.593 -11.618 16.462 1.00 92.62 85 GLN A C 1
ATOM 660 O O . GLN A 1 85 ? 0.337 -12.420 16.432 1.00 92.62 85 GLN A O 1
ATOM 665 N N . LEU A 1 86 ? -0.467 -10.356 16.045 1.00 88.94 86 LEU A N 1
ATOM 666 C CA . LEU A 1 86 ? 0.743 -9.772 15.467 1.00 88.94 86 LEU A CA 1
ATOM 667 C C . LEU A 1 86 ? 1.521 -8.898 16.465 1.00 88.94 86 LEU A C 1
ATOM 669 O O . LEU A 1 86 ? 2.606 -8.422 16.141 1.00 88.94 86 LEU A O 1
ATOM 673 N N . ALA A 1 87 ? 0.995 -8.645 17.661 1.00 84.81 87 ALA A N 1
ATOM 674 C CA . ALA A 1 87 ? 1.578 -7.698 18.603 1.00 84.81 87 ALA A CA 1
ATOM 675 C C . ALA A 1 87 ? 3.052 -8.031 18.917 1.00 84.81 87 ALA A C 1
ATOM 677 O O . ALA A 1 87 ? 3.401 -9.176 19.203 1.00 84.81 87 ALA A O 1
ATOM 678 N N . GLY A 1 88 ? 3.924 -7.018 18.854 1.00 82.81 88 GLY A N 1
ATOM 679 C CA . GLY A 1 88 ? 5.370 -7.162 19.078 1.00 82.81 88 GLY A CA 1
ATOM 680 C C . GLY A 1 88 ? 6.187 -7.632 17.865 1.00 82.81 88 GLY A C 1
ATOM 681 O O . GLY A 1 88 ? 7.399 -7.786 17.982 1.00 82.81 88 GLY A O 1
ATOM 682 N N . SER A 1 89 ? 5.561 -7.837 16.701 1.00 84.19 89 SER A N 1
ATOM 683 C CA . SER A 1 89 ? 6.252 -8.221 15.454 1.00 84.19 89 SER A CA 1
ATOM 684 C C . SER A 1 89 ? 6.704 -7.044 14.579 1.00 84.19 89 SER A C 1
ATOM 686 O O . SER A 1 89 ? 7.401 -7.252 13.589 1.00 84.19 89 SER A O 1
ATOM 688 N N . GLY A 1 90 ? 6.289 -5.816 14.909 1.00 81.25 90 GLY A N 1
ATOM 689 C CA . GLY A 1 90 ? 6.512 -4.633 14.070 1.00 81.25 90 GLY A CA 1
ATOM 690 C C . GLY A 1 90 ? 5.514 -4.466 12.916 1.00 81.25 90 GLY A C 1
ATOM 691 O O . GLY A 1 90 ? 5.653 -3.528 12.136 1.00 81.25 90 GLY A O 1
ATOM 692 N N . PHE A 1 91 ? 4.494 -5.326 12.801 1.00 86.19 91 PHE A N 1
ATOM 693 C CA . PHE A 1 91 ? 3.411 -5.151 11.829 1.00 86.19 91 PHE A CA 1
ATOM 694 C C . PHE A 1 91 ? 2.323 -4.189 12.319 1.00 86.19 91 PHE A C 1
ATOM 696 O O . PHE A 1 91 ? 2.124 -3.984 13.515 1.00 86.19 91 PHE A O 1
ATOM 703 N N . SER A 1 92 ? 1.595 -3.614 11.362 1.00 89.00 92 SER A N 1
ATOM 704 C CA . SER A 1 92 ? 0.409 -2.785 11.589 1.00 89.00 92 SER A CA 1
ATOM 705 C C . SER A 1 92 ? -0.742 -3.289 10.721 1.00 89.00 92 SER A C 1
ATOM 707 O O . SER A 1 92 ? -0.524 -3.917 9.686 1.00 89.00 92 SER A O 1
ATOM 709 N N . VAL A 1 93 ? -1.968 -3.007 11.145 1.00 92.88 93 VAL A N 1
ATOM 710 C CA . VAL A 1 93 ? -3.204 -3.323 10.433 1.00 92.88 93 VAL A CA 1
ATOM 711 C C . VAL A 1 93 ? -3.874 -2.011 10.050 1.00 92.88 93 VAL A C 1
ATOM 713 O O . VAL A 1 93 ? -4.013 -1.114 10.878 1.00 92.88 93 VAL A O 1
ATOM 716 N N . LEU A 1 94 ? -4.291 -1.896 8.793 1.00 94.12 94 LEU A N 1
ATOM 717 C CA . LEU A 1 94 ? -4.927 -0.698 8.257 1.00 94.12 94 LEU A CA 1
ATOM 718 C C . LEU A 1 94 ? -6.245 -1.067 7.583 1.00 94.12 94 LEU A C 1
ATOM 720 O O . LEU A 1 94 ? -6.367 -2.140 6.991 1.00 94.12 94 LEU A O 1
ATOM 724 N N . LEU A 1 95 ? -7.201 -0.146 7.639 1.00 96.38 95 LEU A N 1
ATOM 725 C CA . LEU A 1 95 ? -8.407 -0.177 6.821 1.00 96.38 95 LEU A CA 1
ATOM 726 C C . LEU A 1 95 ? -8.344 0.975 5.826 1.00 96.38 95 LEU A C 1
ATOM 728 O O . LEU A 1 95 ? -8.090 2.109 6.226 1.00 96.38 95 LEU A O 1
ATOM 732 N N . THR A 1 96 ? -8.622 0.707 4.552 1.00 97.00 96 THR A N 1
ATOM 733 C CA . THR A 1 96 ? -8.728 1.747 3.524 1.00 97.00 96 THR A CA 1
ATOM 734 C C . THR A 1 96 ? -10.126 1.799 2.922 1.00 97.00 96 THR A C 1
ATOM 736 O O . THR A 1 96 ? -10.849 0.801 2.914 1.00 97.00 96 THR A O 1
ATOM 739 N N . ASP A 1 97 ? -10.503 2.950 2.366 1.00 96.38 97 ASP A N 1
ATOM 740 C CA . ASP A 1 97 ? -11.615 3.005 1.421 1.00 96.38 97 ASP A CA 1
ATOM 741 C C . ASP A 1 97 ? -11.213 2.408 0.055 1.00 96.38 97 ASP A C 1
ATOM 743 O O . ASP A 1 97 ? -10.061 2.029 -0.183 1.00 96.38 97 ASP A O 1
ATOM 747 N N . ARG A 1 98 ? -12.180 2.320 -0.866 1.00 94.38 98 ARG A N 1
ATOM 748 C CA . ARG A 1 98 ? -11.972 1.804 -2.234 1.00 94.38 98 ARG A CA 1
ATOM 749 C C . ARG A 1 98 ? -11.010 2.638 -3.084 1.00 94.38 98 ARG A C 1
ATOM 751 O O . ARG A 1 98 ? -10.497 2.132 -4.074 1.00 94.38 98 ARG A O 1
ATOM 758 N N . GLU A 1 99 ? -10.792 3.898 -2.716 1.00 94.94 99 GLU A N 1
ATOM 759 C CA . GLU A 1 99 ? -9.856 4.791 -3.397 1.00 94.94 99 GLU A CA 1
ATOM 760 C C . GLU A 1 99 ? -8.452 4.691 -2.780 1.00 94.94 99 GLU A C 1
ATOM 762 O O . GLU A 1 99 ? -7.544 5.397 -3.204 1.00 94.94 99 GLU A O 1
ATOM 767 N N . GLY A 1 100 ? -8.247 3.815 -1.789 1.00 95.75 100 GLY A N 1
ATOM 768 C CA . GLY A 1 100 ? -6.963 3.610 -1.130 1.00 95.75 100 GLY A CA 1
ATOM 769 C C . GLY A 1 100 ? -6.638 4.656 -0.065 1.00 95.75 100 GLY A C 1
ATOM 770 O O . GLY A 1 100 ? -5.474 4.780 0.301 1.00 95.75 100 GLY A O 1
ATOM 771 N N . VAL A 1 101 ? -7.619 5.418 0.429 1.00 97.31 101 VAL A N 1
ATOM 772 C CA . VAL A 1 101 ? -7.414 6.320 1.573 1.00 97.31 101 VAL A CA 1
ATOM 773 C C . VAL A 1 101 ? -7.458 5.513 2.862 1.00 97.31 101 VAL A C 1
ATOM 775 O O . VAL A 1 101 ? -8.445 4.821 3.108 1.00 97.31 101 VAL A O 1
ATOM 778 N N . VAL A 1 102 ? -6.435 5.628 3.707 1.00 96.88 102 VAL A N 1
ATOM 779 C CA . VAL A 1 102 ? -6.415 5.006 5.041 1.00 96.88 102 VAL A CA 1
ATOM 780 C C . VAL A 1 102 ? -7.483 5.647 5.930 1.00 96.88 102 VAL A C 1
ATOM 782 O O . VAL A 1 102 ? -7.449 6.847 6.193 1.00 96.88 102 VAL A O 1
ATOM 785 N N . LEU A 1 103 ? -8.434 4.845 6.401 1.00 96.88 103 LEU A N 1
ATOM 786 C CA . LEU A 1 103 ? -9.535 5.263 7.271 1.00 96.88 103 LEU A CA 1
ATOM 787 C C . LEU A 1 103 ? -9.238 5.026 8.749 1.00 96.88 103 LEU A C 1
ATOM 789 O O . LEU A 1 103 ? -9.651 5.839 9.573 1.00 96.88 103 LEU A O 1
ATOM 793 N N . ASP A 1 104 ? -8.559 3.921 9.057 1.00 95.06 104 ASP A N 1
ATOM 794 C CA . ASP A 1 104 ? -8.186 3.506 10.407 1.00 95.06 104 ASP A CA 1
ATOM 795 C C . ASP A 1 104 ? -6.795 2.865 10.374 1.00 95.06 104 ASP A C 1
ATOM 797 O O . ASP A 1 104 ? -6.457 2.126 9.440 1.00 95.06 104 ASP A O 1
ATOM 801 N N . PHE A 1 105 ? -6.010 3.112 11.419 1.00 91.62 105 PHE A N 1
ATOM 802 C CA . PHE A 1 105 ? -4.677 2.546 11.602 1.00 91.62 105 PHE A CA 1
ATOM 803 C C . PHE A 1 105 ? -4.539 1.920 12.993 1.00 91.62 105 PHE A C 1
ATOM 805 O O . PHE A 1 105 ? -4.863 2.542 14.004 1.00 91.62 105 PHE A O 1
ATOM 812 N N . LEU A 1 106 ? -3.995 0.705 13.054 1.00 90.19 106 LEU A N 1
ATOM 813 C CA . LEU A 1 106 ? -3.657 0.025 14.299 1.00 90.19 106 LEU A CA 1
ATOM 814 C C . LEU A 1 106 ? -2.245 -0.562 14.217 1.00 90.19 106 LEU A C 1
ATOM 816 O O . LEU A 1 106 ? -1.996 -1.501 13.466 1.00 90.19 106 LEU A O 1
ATOM 820 N N . GLY A 1 107 ? -1.319 -0.029 15.008 1.00 84.75 107 GLY A N 1
ATOM 821 C CA . GLY A 1 107 ? 0.087 -0.431 14.999 1.00 84.75 107 GLY A CA 1
ATOM 822 C C . GLY A 1 107 ? 0.798 -0.094 16.305 1.00 84.75 107 GLY A C 1
ATOM 823 O O . GLY A 1 107 ? 0.212 0.507 17.209 1.00 84.75 107 GLY A O 1
ATOM 824 N N . ASP A 1 108 ? 2.070 -0.481 16.409 1.00 75.56 108 ASP A N 1
ATOM 825 C CA . ASP A 1 108 ? 2.867 -0.227 17.610 1.00 75.56 108 ASP A CA 1
ATOM 826 C C . ASP A 1 108 ? 3.170 1.280 17.758 1.00 75.56 108 ASP A C 1
ATOM 828 O O . ASP A 1 108 ? 3.728 1.888 16.836 1.00 75.56 108 ASP A O 1
ATOM 832 N N . PRO A 1 109 ? 2.869 1.901 18.918 1.00 65.31 109 PRO A N 1
ATOM 833 C CA . PRO A 1 109 ? 3.208 3.294 19.195 1.00 65.31 109 PRO A CA 1
ATOM 834 C C . PRO A 1 109 ? 4.691 3.622 18.989 1.00 65.31 109 PRO A C 1
ATOM 836 O O . PRO A 1 109 ? 5.019 4.733 18.582 1.00 65.31 109 PRO A O 1
ATOM 839 N N . THR A 1 110 ? 5.599 2.678 19.234 1.00 63.53 110 THR A N 1
ATOM 840 C CA . THR A 1 110 ? 7.049 2.867 19.055 1.00 63.53 110 THR A CA 1
ATOM 841 C C . THR A 1 110 ? 7.464 2.966 17.587 1.00 63.53 110 THR A C 1
ATOM 843 O O . THR A 1 110 ? 8.511 3.538 17.286 1.00 63.53 110 THR A O 1
ATOM 846 N N . PHE A 1 111 ? 6.616 2.492 16.670 1.00 63.91 111 PHE A N 1
ATOM 847 C CA . PHE A 1 111 ? 6.825 2.544 15.224 1.00 63.91 111 PHE A CA 1
ATOM 848 C C . PHE A 1 111 ? 6.145 3.754 14.561 1.00 63.91 111 PHE A C 1
ATOM 850 O O . PHE A 1 111 ? 6.352 4.011 13.377 1.00 63.91 111 PHE A O 1
ATOM 857 N N . THR A 1 112 ? 5.366 4.541 15.314 1.00 61.84 112 THR A N 1
ATOM 858 C CA . THR A 1 112 ? 4.535 5.634 14.770 1.00 61.84 112 THR A CA 1
ATOM 859 C C . THR A 1 112 ? 5.319 6.712 14.036 1.00 61.84 112 THR A C 1
ATOM 861 O O . THR A 1 112 ? 4.814 7.241 13.053 1.00 61.84 112 THR A O 1
ATOM 864 N N . LYS A 1 113 ? 6.549 7.034 14.457 1.00 67.62 113 LYS A N 1
ATOM 865 C CA . LYS A 1 113 ? 7.339 8.075 13.785 1.00 67.62 113 LYS A CA 1
ATOM 866 C C . LYS A 1 113 ? 7.794 7.632 12.391 1.00 67.62 113 LYS A C 1
ATOM 868 O O . LYS A 1 113 ? 7.534 8.336 11.424 1.00 67.62 113 LYS A O 1
ATOM 873 N N . THR A 1 114 ? 8.409 6.457 12.283 1.00 68.56 114 THR A N 1
ATOM 874 C CA . THR A 1 114 ? 8.856 5.901 10.996 1.00 68.56 114 THR A CA 1
ATOM 875 C C . THR A 1 114 ? 7.669 5.554 10.099 1.00 68.56 114 THR A C 1
ATOM 877 O O . THR A 1 114 ? 7.689 5.839 8.908 1.00 68.56 114 THR A O 1
ATOM 880 N N . ALA A 1 115 ? 6.595 5.002 10.673 1.00 70.62 115 ALA A N 1
ATOM 881 C CA . ALA A 1 115 ? 5.347 4.756 9.956 1.00 70.62 115 ALA A CA 1
ATOM 882 C C . ALA A 1 115 ? 4.775 6.054 9.369 1.00 70.62 115 ALA A C 1
ATOM 884 O O . ALA A 1 115 ? 4.417 6.087 8.194 1.00 70.62 115 ALA A O 1
ATOM 885 N N . ALA A 1 116 ? 4.7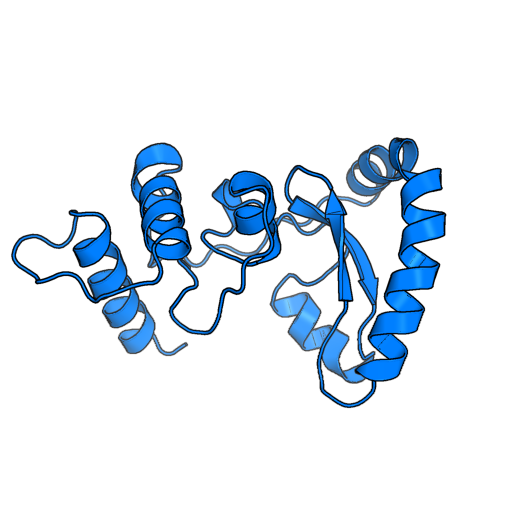51 7.136 10.152 1.00 72.56 116 ALA A N 1
ATOM 886 C CA . ALA A 1 116 ? 4.296 8.438 9.682 1.00 72.56 116 ALA A CA 1
ATOM 887 C C . ALA A 1 116 ? 5.194 9.025 8.588 1.00 72.56 116 ALA A C 1
ATOM 889 O O . ALA A 1 116 ? 4.675 9.561 7.613 1.00 72.56 116 ALA A O 1
ATOM 890 N N . GLU A 1 117 ? 6.516 8.875 8.703 1.00 75.50 117 GLU A N 1
ATOM 891 C CA . GLU A 1 117 ? 7.469 9.271 7.656 1.00 75.50 117 GLU A CA 1
ATOM 892 C C . GLU A 1 117 ? 7.235 8.503 6.344 1.00 75.50 117 GLU A C 1
ATOM 894 O O . GLU A 1 117 ? 7.391 9.069 5.265 1.00 75.50 117 GLU A O 1
ATOM 899 N N . CYS A 1 118 ? 6.782 7.249 6.421 1.00 75.25 118 CYS A N 1
ATOM 900 C CA . CYS A 1 118 ? 6.391 6.453 5.259 1.00 75.25 118 CYS A CA 1
ATOM 901 C C . CYS A 1 118 ? 4.940 6.683 4.800 1.00 75.25 118 CYS 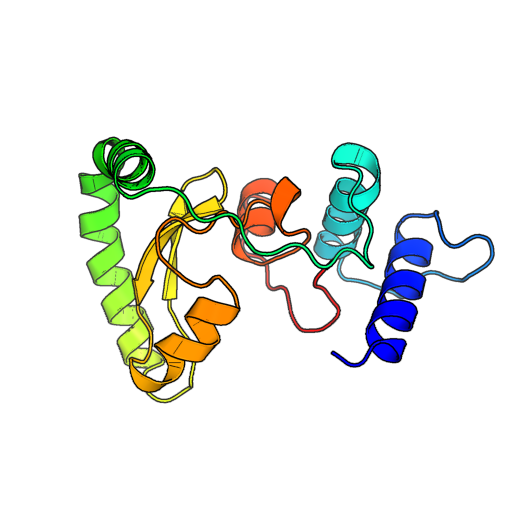A C 1
ATOM 903 O O . CYS A 1 118 ? 4.504 6.006 3.878 1.00 75.25 118 CYS A O 1
ATOM 905 N N . GLY A 1 119 ? 4.175 7.588 5.423 1.00 80.25 119 GLY A N 1
ATOM 906 C CA . GLY A 1 119 ? 2.770 7.848 5.084 1.00 80.25 119 GLY A CA 1
ATOM 907 C C . GLY A 1 119 ? 1.788 6.762 5.537 1.00 80.25 119 GLY A C 1
ATOM 908 O O . GLY A 1 119 ? 0.689 6.655 5.001 1.00 80.25 119 GLY A O 1
ATOM 909 N N . MET A 1 120 ? 2.146 5.950 6.530 1.00 83.94 120 MET A N 1
ATOM 910 C CA . MET A 1 120 ? 1.247 4.984 7.172 1.00 83.94 120 MET A CA 1
ATOM 911 C C . MET A 1 120 ? 0.451 5.672 8.288 1.00 83.94 120 MET A C 1
ATOM 913 O O . MET A 1 120 ? 0.655 5.419 9.474 1.00 83.94 120 MET A O 1
ATOM 917 N N . VAL A 1 121 ? -0.424 6.596 7.890 1.00 90.12 121 VAL A N 1
ATOM 918 C CA . VAL A 1 121 ? -1.281 7.396 8.780 1.00 90.12 121 VAL A CA 1
ATOM 919 C C . VAL A 1 121 ? -2.694 7.481 8.219 1.00 90.12 121 VAL A C 1
ATOM 921 O O . VAL A 1 121 ? -2.896 7.370 7.011 1.00 90.12 121 VAL A O 1
ATOM 924 N N . GLU A 1 122 ? -3.680 7.705 9.085 1.00 93.94 122 GLU A N 1
ATOM 925 C CA . GLU A 1 122 ? -5.047 7.988 8.642 1.00 93.94 122 GLU A CA 1
ATOM 926 C C . GLU A 1 122 ? -5.076 9.208 7.708 1.00 93.94 122 GLU A C 1
ATOM 928 O O . GLU A 1 122 ? -4.387 10.203 7.932 1.00 93.94 122 GLU A O 1
ATOM 933 N N . GLY A 1 123 ? -5.861 9.115 6.636 1.00 96.31 123 GLY A N 1
ATOM 934 C CA . GLY A 1 123 ? -5.929 10.111 5.569 1.00 96.31 123 GLY A CA 1
ATOM 935 C C . GLY A 1 123 ? -4.884 9.944 4.468 1.00 96.31 123 GLY A C 1
ATOM 936 O O . GLY A 1 123 ? -5.020 10.587 3.430 1.00 96.31 123 GLY A O 1
ATOM 937 N N . ALA A 1 124 ? -3.876 9.084 4.631 1.00 96.38 124 ALA A N 1
ATOM 938 C CA . ALA A 1 124 ? -2.894 8.833 3.581 1.00 96.38 124 ALA A CA 1
ATOM 939 C C . ALA A 1 124 ? -3.516 8.132 2.364 1.00 96.38 124 ALA A C 1
ATOM 941 O O . ALA A 1 124 ? -4.246 7.149 2.507 1.00 96.38 124 ALA A O 1
ATOM 942 N N . LEU A 1 125 ? -3.208 8.624 1.163 1.00 96.69 125 LEU A N 1
ATOM 943 C CA . LEU A 1 125 ? -3.706 8.097 -0.104 1.00 96.69 125 LEU A CA 1
ATOM 944 C C . LEU A 1 125 ? -2.712 7.107 -0.719 1.00 96.69 125 LEU A C 1
ATOM 946 O O . LEU A 1 125 ? -1.693 7.499 -1.278 1.00 96.69 125 LEU A O 1
ATOM 950 N N . TRP A 1 126 ? -3.069 5.825 -0.696 1.00 96.38 126 TRP A N 1
ATOM 951 C CA . TRP A 1 126 ? -2.264 4.704 -1.193 1.00 96.38 126 TRP A CA 1
ATOM 952 C C . TRP A 1 126 ? -2.804 4.069 -2.476 1.00 96.38 126 TRP A C 1
ATOM 954 O O . TRP A 1 126 ? -2.442 2.945 -2.827 1.00 96.38 126 TRP A O 1
ATOM 964 N N . SER A 1 127 ? -3.665 4.771 -3.216 1.00 96.94 127 SER A N 1
ATOM 965 C CA . SER A 1 127 ? -4.098 4.300 -4.538 1.00 96.94 127 SER A CA 1
ATOM 966 C C . SER A 1 127 ? -2.892 3.986 -5.431 1.00 96.94 127 SER A C 1
ATOM 968 O O . SER A 1 127 ? -1.888 4.700 -5.396 1.00 96.94 127 SER A O 1
ATOM 970 N N . GLU A 1 128 ? -3.012 2.975 -6.290 1.00 96.62 128 GLU A N 1
ATOM 971 C CA . GLU A 1 128 ? -1.932 2.589 -7.211 1.00 96.62 128 GLU A CA 1
ATOM 972 C C . GLU A 1 128 ? -1.535 3.732 -8.163 1.00 96.62 128 GLU A C 1
ATOM 974 O O . GLU A 1 128 ? -0.374 3.879 -8.531 1.00 96.62 128 GLU A O 1
ATOM 979 N N . ARG A 1 129 ? -2.495 4.602 -8.501 1.00 96.38 129 ARG A N 1
ATOM 980 C CA . ARG A 1 129 ? -2.268 5.818 -9.292 1.00 96.38 129 ARG A CA 1
ATOM 981 C C . ARG A 1 129 ? -1.332 6.809 -8.615 1.00 96.38 129 ARG A C 1
ATOM 983 O O . ARG A 1 129 ? -0.605 7.510 -9.306 1.00 96.38 129 ARG A O 1
ATOM 990 N N . HIS A 1 130 ? -1.400 6.909 -7.292 1.00 95.19 130 HIS A N 1
ATOM 991 C CA . HIS A 1 130 ? -0.626 7.894 -6.551 1.00 95.19 130 HIS A CA 1
ATOM 992 C C . HIS A 1 130 ? 0.654 7.293 -6.003 1.00 95.19 130 HIS A C 1
ATOM 994 O O . HIS A 1 130 ? 1.674 7.932 -6.161 1.00 95.19 130 HIS A O 1
ATOM 1000 N N . GLN A 1 131 ? 0.635 6.086 -5.434 1.00 95.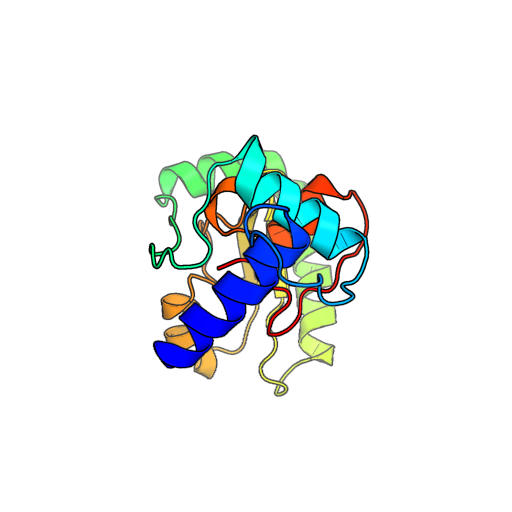62 131 GLN A N 1
ATOM 1001 C CA . GLN A 1 131 ? 1.792 5.491 -4.749 1.00 95.62 131 GLN A CA 1
ATOM 1002 C C . GLN A 1 131 ? 2.390 4.282 -5.475 1.00 95.62 131 GLN A C 1
ATOM 1004 O O . GLN A 1 131 ? 3.174 3.537 -4.892 1.00 95.62 131 GLN A O 1
ATOM 1009 N N . GLY A 1 132 ? 2.025 4.070 -6.741 1.00 96.69 132 GLY A N 1
ATOM 1010 C CA . GLY A 1 132 ? 2.486 2.918 -7.504 1.00 96.69 132 GLY A CA 1
ATOM 1011 C C . GLY A 1 132 ? 2.008 1.593 -6.908 1.00 96.69 132 GLY A C 1
ATOM 1012 O O . GLY A 1 132 ? 1.084 1.542 -6.091 1.00 96.69 132 GLY A O 1
ATOM 1013 N N . THR A 1 133 ? 2.642 0.497 -7.312 1.00 97.81 133 THR A N 1
ATOM 1014 C CA . THR A 1 133 ? 2.325 -0.846 -6.817 1.00 97.81 133 THR A CA 1
ATOM 1015 C C . THR A 1 133 ? 2.535 -0.952 -5.315 1.00 97.81 133 THR A C 1
ATOM 1017 O O . THR A 1 133 ? 3.640 -0.776 -4.803 1.00 97.81 133 THR A O 1
ATOM 1020 N N . ASN A 1 134 ? 1.457 -1.254 -4.599 1.00 96.44 134 ASN A N 1
ATOM 1021 C CA . ASN A 1 134 ? 1.456 -1.446 -3.155 1.00 96.44 134 ASN A CA 1
ATOM 1022 C C . ASN A 1 134 ? 0.271 -2.329 -2.747 1.00 96.44 134 ASN A C 1
ATOM 1024 O O . ASN A 1 134 ? -0.686 -2.490 -3.503 1.00 96.44 134 ASN A O 1
ATOM 1028 N N . GLY A 1 135 ? 0.307 -2.890 -1.538 1.00 95.88 135 GLY A N 1
ATOM 1029 C CA . GLY A 1 135 ? -0.731 -3.822 -1.089 1.00 95.88 135 GLY A CA 1
ATOM 1030 C C . GLY A 1 135 ? -2.149 -3.232 -1.085 1.00 95.88 135 GLY A C 1
ATOM 1031 O O . GLY A 1 135 ? -3.089 -3.916 -1.481 1.00 95.88 135 GLY A O 1
ATOM 1032 N N . MET A 1 136 ? -2.309 -1.963 -0.696 1.00 95.19 136 MET A N 1
ATOM 1033 C CA . MET A 1 136 ? -3.615 -1.313 -0.522 1.00 95.19 136 MET A CA 1
ATOM 1034 C C . MET A 1 136 ? -4.260 -0.974 -1.872 1.00 95.19 136 MET A C 1
ATOM 1036 O O . MET A 1 136 ? -5.342 -1.463 -2.193 1.00 95.19 136 MET A O 1
ATOM 1040 N N . GLY A 1 137 ? -3.574 -0.186 -2.701 1.00 96.50 137 GLY A N 1
ATOM 1041 C CA . GLY A 1 137 ? -4.083 0.243 -4.002 1.00 96.50 137 GLY A CA 1
ATOM 1042 C C . GLY A 1 137 ? -4.182 -0.894 -5.019 1.00 96.50 137 GLY A C 1
ATOM 1043 O O . GLY A 1 137 ? -5.161 -0.975 -5.764 1.00 96.50 137 GLY A O 1
ATOM 1044 N N . THR A 1 138 ? -3.203 -1.803 -5.045 1.00 97.62 138 THR A N 1
ATOM 1045 C CA . THR A 1 138 ? -3.177 -2.880 -6.042 1.00 97.62 138 THR A CA 1
ATOM 1046 C C . THR A 1 138 ? -4.234 -3.941 -5.759 1.00 97.62 138 THR A C 1
ATOM 1048 O O . THR A 1 138 ? -4.876 -4.399 -6.704 1.00 97.62 138 THR A O 1
ATOM 1051 N N . CYS A 1 139 ? -4.493 -4.307 -4.495 1.00 97.00 139 CYS A N 1
ATOM 1052 C CA . CYS A 1 139 ? -5.572 -5.257 -4.195 1.00 97.00 139 CYS A CA 1
ATOM 1053 C C . CYS A 1 139 ? -6.960 -4.680 -4.517 1.00 97.00 139 CYS A C 1
ATOM 1055 O O . CYS A 1 139 ? -7.826 -5.415 -4.994 1.00 97.00 139 CYS A O 1
ATOM 1057 N N . ALA A 1 140 ? -7.147 -3.364 -4.351 1.00 96.12 140 ALA A N 1
ATOM 1058 C CA . ALA A 1 140 ? -8.380 -2.679 -4.723 1.00 96.12 140 ALA A CA 1
ATOM 1059 C C . ALA A 1 140 ? -8.632 -2.723 -6.239 1.00 96.12 140 ALA A C 1
ATOM 1061 O O . ALA A 1 140 ? -9.776 -2.858 -6.658 1.00 96.12 140 ALA A O 1
ATOM 1062 N N . ILE A 1 141 ? -7.599 -2.681 -7.083 1.00 97.31 141 ILE A N 1
ATOM 1063 C CA . ILE A 1 141 ? -7.771 -2.845 -8.538 1.00 97.31 141 ILE A CA 1
ATOM 1064 C C . ILE A 1 141 ? -7.915 -4.324 -8.917 1.00 97.31 141 ILE A C 1
ATOM 1066 O O . ILE A 1 141 ? -8.762 -4.682 -9.732 1.00 97.31 141 ILE A O 1
ATOM 1070 N N . GLU A 1 142 ? -7.105 -5.200 -8.321 1.00 96.25 142 GLU A N 1
ATOM 1071 C CA . GLU A 1 142 ? -7.081 -6.631 -8.643 1.00 96.25 142 GLU A CA 1
ATOM 1072 C C . GLU A 1 142 ? -8.284 -7.407 -8.076 1.00 96.25 142 GLU A C 1
ATOM 1074 O O . GLU A 1 142 ? -8.499 -8.552 -8.476 1.00 96.25 142 GLU A O 1
ATOM 1079 N N . GLN A 1 143 ? -9.061 -6.807 -7.163 1.00 95.75 143 GLN A N 1
ATOM 1080 C CA . GLN A 1 143 ? -10.260 -7.387 -6.538 1.00 95.75 143 GLN A CA 1
ATOM 1081 C C . GLN A 1 143 ? -10.001 -8.763 -5.899 1.00 95.75 143 GLN A C 1
ATOM 1083 O O . GLN A 1 143 ? -10.842 -9.663 -5.914 1.00 95.75 143 GLN A O 1
ATOM 1088 N N . ARG A 1 144 ? -8.798 -8.936 -5.347 1.00 95.88 144 ARG A N 1
ATOM 1089 C CA . ARG A 1 144 ? -8.342 -10.158 -4.675 1.00 95.88 144 ARG A CA 1
ATOM 1090 C C . ARG A 1 144 ? -7.196 -9.839 -3.714 1.00 95.88 144 ARG A C 1
ATOM 1092 O O . ARG A 1 144 ? -6.552 -8.805 -3.887 1.00 95.88 144 ARG A O 1
ATOM 1099 N N . PRO A 1 145 ? -6.892 -10.720 -2.746 1.00 96.88 145 PRO A N 1
ATOM 1100 C CA . PRO A 1 145 ? -5.719 -10.559 -1.895 1.00 96.88 145 PRO A CA 1
ATOM 1101 C C . PRO A 1 145 ? -4.433 -10.487 -2.727 1.00 96.88 145 PRO A C 1
ATOM 1103 O O . PRO A 1 145 ? -4.214 -11.322 -3.608 1.00 96.88 145 PRO A O 1
ATOM 1106 N N . ILE A 1 146 ? -3.592 -9.496 -2.433 1.00 96.75 146 ILE A N 1
ATOM 1107 C CA . ILE A 1 146 ? -2.285 -9.283 -3.060 1.00 96.75 146 ILE A CA 1
ATOM 1108 C C . ILE A 1 146 ? -1.247 -9.114 -1.953 1.00 96.75 146 ILE A C 1
ATOM 1110 O O . ILE A 1 146 ? -1.467 -8.366 -1.003 1.00 96.75 146 ILE A O 1
ATOM 1114 N N . LEU A 1 147 ? -0.114 -9.795 -2.102 1.00 96.62 147 LEU A N 1
ATOM 1115 C CA . LEU A 1 147 ? 1.111 -9.488 -1.377 1.00 96.62 147 LEU A CA 1
ATOM 1116 C C . LEU A 1 147 ? 1.997 -8.664 -2.313 1.00 96.62 147 LEU A C 1
ATOM 1118 O O . LEU A 1 147 ? 2.160 -9.040 -3.471 1.00 96.62 147 LEU A O 1
ATOM 1122 N N . VAL A 1 148 ? 2.514 -7.548 -1.809 1.00 96.94 148 VAL A N 1
ATOM 1123 C CA . VAL A 1 148 ? 3.577 -6.768 -2.450 1.00 96.94 148 VAL A CA 1
ATOM 1124 C C . VAL A 1 148 ? 4.714 -6.696 -1.448 1.00 96.94 148 VAL A C 1
ATOM 1126 O O . VAL A 1 148 ? 4.486 -6.333 -0.292 1.00 96.94 148 VAL A O 1
ATOM 1129 N N . HIS A 1 149 ? 5.910 -7.082 -1.865 1.00 94.12 149 HIS A N 1
ATOM 1130 C CA . HIS A 1 149 ? 7.053 -7.218 -0.982 1.00 94.12 149 HIS A CA 1
ATOM 1131 C C . HIS A 1 149 ? 8.349 -6.744 -1.647 1.00 94.12 149 HIS A C 1
ATOM 1133 O O . HIS A 1 149 ? 8.639 -7.086 -2.790 1.00 94.12 149 HIS A O 1
ATOM 1139 N N . HIS A 1 150 ? 9.162 -5.984 -0.908 1.00 90.88 150 HIS A N 1
ATOM 1140 C CA . HIS A 1 150 ? 10.464 -5.475 -1.358 1.00 90.88 150 HIS A CA 1
ATOM 1141 C C . HIS A 1 150 ? 10.425 -4.818 -2.752 1.00 90.88 150 HIS A C 1
ATOM 1143 O O . HIS A 1 150 ? 9.765 -3.803 -2.939 1.00 90.88 150 HIS A O 1
ATOM 1149 N N . ASN A 1 151 ? 11.138 -5.383 -3.726 1.00 92.81 151 ASN A N 1
ATOM 1150 C CA . ASN A 1 151 ? 11.288 -4.851 -5.077 1.00 92.81 151 ASN A CA 1
ATOM 1151 C C . ASN A 1 151 ? 10.059 -5.092 -5.964 1.00 92.81 151 ASN A C 1
ATOM 1153 O O . ASN A 1 151 ? 10.134 -4.883 -7.165 1.00 92.81 151 ASN A O 1
ATOM 1157 N N . GLU A 1 152 ? 8.938 -5.553 -5.409 1.00 96.19 152 GLU A N 1
ATOM 1158 C CA . GLU A 1 152 ? 7.656 -5.594 -6.119 1.00 96.19 152 GLU A CA 1
ATOM 1159 C C . GLU A 1 152 ? 6.936 -4.236 -6.098 1.00 96.19 152 GLU A C 1
ATOM 1161 O O . GLU A 1 152 ? 6.045 -3.993 -6.918 1.00 96.19 152 GLU A O 1
ATOM 1166 N N . HIS A 1 153 ? 7.319 -3.340 -5.182 1.00 95.69 153 HIS A N 1
ATOM 1167 C CA . HIS A 1 153 ? 6.860 -1.954 -5.203 1.00 95.69 153 HIS A CA 1
ATOM 1168 C C . HIS A 1 153 ? 7.307 -1.265 -6.495 1.00 95.69 153 HIS A C 1
ATOM 1170 O O . HIS A 1 153 ? 8.385 -1.539 -7.007 1.00 95.69 153 HIS A O 1
ATOM 1176 N N . PHE A 1 154 ? 6.470 -0.392 -7.059 1.00 96.38 154 PHE A N 1
ATOM 1177 C CA . PHE A 1 154 ? 6.838 0.332 -8.284 1.00 96.38 154 PHE A CA 1
ATOM 1178 C C . PHE A 1 154 ? 7.736 1.541 -7.991 1.00 96.38 154 PHE A C 1
ATOM 1180 O O . PHE A 1 154 ? 8.629 1.827 -8.785 1.00 96.38 154 PHE A O 1
ATOM 1187 N N . LEU A 1 155 ? 7.475 2.224 -6.870 1.00 92.88 155 LEU A N 1
ATOM 1188 C CA . LEU A 1 155 ? 8.179 3.414 -6.383 1.00 92.88 155 LEU A CA 1
ATOM 1189 C C . LEU A 1 155 ? 9.048 3.080 -5.168 1.00 92.88 155 LEU A C 1
ATOM 1191 O O . LEU A 1 155 ? 8.638 2.169 -4.410 1.00 92.88 155 LEU A O 1
#

Radius of gyration: 16.67 Å; chains: 1; bounding box: 43×30×44 Å

Sequence (155 aa):
MERQEILEHARQVNAVVGLGGAMEPVEVVPAIARSWNRCAHDFGLDPVRDEPVVVLDSRELKERQGPLEPLRAIAQGEMATLYQQLAGSGFSVLLTDREGVVLDFLGDPTFTKTAAECGMVEGALWSERHQGTNGMGTCAIEQRPILVHHNEHFL

pLDDT: mean 91.59, std 8.38, range [61.84, 98.31]